Protein AF-A0A060CI71-F1 (afdb_monomer_lite)

Structure (mmCIF, N/CA/C/O backbone):
data_AF-A0A060CI71-F1
#
_entry.id   AF-A0A060CI71-F1
#
loop_
_atom_site.group_PDB
_atom_site.id
_atom_site.type_symbol
_atom_site.label_atom_id
_atom_site.label_alt_id
_atom_site.label_comp_id
_atom_site.label_asym_id
_atom_site.label_entity_id
_atom_site.label_seq_id
_atom_site.pdbx_PDB_ins_code
_atom_site.Cartn_x
_atom_site.Cartn_y
_atom_site.Cartn_z
_atom_site.occupancy
_atom_site.B_iso_or_equiv
_atom_site.auth_seq_id
_atom_site.auth_comp_id
_atom_site.auth_asym_id
_atom_site.auth_atom_id
_atom_site.pdbx_PDB_model_num
ATOM 1 N N . MET A 1 1 ? -11.990 -10.736 25.004 1.00 56.16 1 MET A N 1
ATOM 2 C CA . MET A 1 1 ? -12.030 -9.839 26.181 1.00 56.16 1 MET A CA 1
ATOM 3 C C . MET A 1 1 ? -12.205 -8.415 25.674 1.00 56.16 1 MET A C 1
ATOM 5 O O . MET A 1 1 ? -11.449 -8.018 24.801 1.00 56.16 1 MET A O 1
ATOM 9 N N . GLN A 1 2 ? -13.218 -7.682 26.136 1.00 76.19 2 GLN A N 1
ATOM 10 C CA . GLN A 1 2 ? -13.397 -6.254 25.838 1.00 76.19 2 GLN A CA 1
ATOM 11 C C . GLN A 1 2 ? -13.180 -5.469 27.135 1.00 76.19 2 GLN A C 1
ATOM 13 O O . GLN A 1 2 ? -13.642 -5.900 28.186 1.00 76.19 2 GLN A O 1
ATOM 18 N N . LEU A 1 3 ? -12.469 -4.342 27.064 1.00 85.31 3 LEU A N 1
ATOM 19 C CA . LEU A 1 3 ? -12.029 -3.574 28.240 1.00 85.31 3 LEU A CA 1
ATOM 20 C C . LEU A 1 3 ? -13.119 -2.666 28.851 1.00 85.31 3 LEU A C 1
ATOM 22 O O . LEU A 1 3 ? -12.827 -1.924 29.775 1.00 85.31 3 LEU A O 1
ATOM 26 N N . GLY A 1 4 ? -14.355 -2.674 28.336 1.00 88.31 4 GLY A N 1
ATOM 27 C CA . GLY A 1 4 ? -15.438 -1.792 28.812 1.00 88.31 4 GLY A CA 1
ATOM 28 C C . GLY A 1 4 ? -15.362 -0.331 28.330 1.00 88.31 4 GLY A C 1
ATOM 29 O O . GLY A 1 4 ? -16.269 0.453 28.584 1.00 88.31 4 GLY A O 1
ATOM 30 N N . GLU A 1 5 ? -14.335 0.034 27.561 1.00 91.81 5 GLU A N 1
ATOM 31 C CA . GLU A 1 5 ? -14.046 1.404 27.100 1.00 91.81 5 GLU A CA 1
ATOM 32 C C . GLU A 1 5 ? -14.779 1.783 25.793 1.00 91.81 5 GLU A C 1
ATOM 34 O O . GLU A 1 5 ? -14.165 2.158 24.787 1.00 91.81 5 GLU A O 1
ATOM 39 N N . ALA A 1 6 ? -16.111 1.671 25.770 1.00 91.56 6 ALA A N 1
ATOM 40 C CA . ALA A 1 6 ? -16.907 1.856 24.547 1.00 91.56 6 ALA A CA 1
ATOM 41 C C . ALA A 1 6 ? -16.730 3.246 23.898 1.00 91.56 6 ALA A C 1
ATOM 43 O O . ALA A 1 6 ? -16.655 3.349 22.669 1.00 91.56 6 ALA A O 1
ATOM 44 N N . GLY A 1 7 ? -16.608 4.302 24.712 1.00 93.94 7 GLY A N 1
ATOM 45 C CA . GLY A 1 7 ? -16.375 5.670 24.238 1.00 93.94 7 GLY A CA 1
ATOM 46 C C . GLY A 1 7 ? -15.041 5.820 23.503 1.00 93.94 7 GLY A C 1
ATOM 47 O O . GLY A 1 7 ? -15.008 6.330 22.385 1.00 93.94 7 GLY A O 1
ATOM 48 N N . ARG A 1 8 ? -13.945 5.294 24.070 1.00 95.12 8 ARG A N 1
ATOM 49 C CA . ARG A 1 8 ? -12.620 5.326 23.423 1.00 95.12 8 ARG A CA 1
ATOM 50 C C . ARG A 1 8 ? -12.584 4.476 22.160 1.00 95.12 8 ARG A C 1
ATOM 52 O O . ARG A 1 8 ? -12.042 4.909 21.148 1.00 95.12 8 ARG A O 1
ATOM 59 N N . ALA A 1 9 ? -13.213 3.302 22.199 1.00 95.31 9 ALA A N 1
ATOM 60 C CA . ALA A 1 9 ? -13.304 2.426 21.039 1.00 95.31 9 ALA A CA 1
ATOM 61 C C . ALA A 1 9 ? -14.030 3.104 19.864 1.00 95.31 9 ALA A C 1
ATOM 63 O O . ALA A 1 9 ? -13.641 2.918 18.713 1.00 95.31 9 ALA A O 1
ATOM 64 N N . ARG A 1 10 ? -15.067 3.908 20.144 1.00 95.81 10 ARG A N 1
ATOM 65 C CA . ARG A 1 10 ? -15.747 4.717 19.126 1.00 95.81 10 ARG A CA 1
ATOM 66 C C . ARG A 1 10 ? -14.816 5.774 18.533 1.00 95.81 10 ARG A C 1
ATOM 68 O O . ARG A 1 10 ? -14.687 5.812 17.316 1.00 95.81 10 ARG A O 1
ATOM 75 N N . VAL A 1 11 ? -14.136 6.555 19.374 1.00 97.06 11 VAL A N 1
ATOM 76 C CA . VAL A 1 11 ? -13.192 7.594 18.922 1.00 97.06 11 VAL A CA 1
ATOM 77 C C . VAL A 1 11 ? -12.103 7.002 18.025 1.00 97.06 11 VAL A C 1
ATOM 79 O O . VAL A 1 11 ? -11.820 7.543 16.961 1.00 97.06 11 VAL A O 1
ATOM 82 N N . TRP A 1 12 ? -11.506 5.874 18.413 1.00 97.12 12 TRP A N 1
ATOM 83 C CA . TRP A 1 12 ? -10.469 5.231 17.604 1.00 97.12 12 TRP A CA 1
ATOM 84 C C . TRP A 1 12 ? -10.988 4.704 16.272 1.00 97.12 12 TRP A C 1
ATOM 86 O O . TRP A 1 12 ? -10.299 4.864 15.271 1.00 97.12 12 TRP A O 1
ATOM 96 N N . ARG A 1 13 ? -12.196 4.126 16.237 1.00 96.50 13 ARG A N 1
ATOM 97 C CA . ARG A 1 13 ? -12.813 3.710 14.971 1.00 96.50 13 ARG A CA 1
ATOM 98 C C . ARG A 1 13 ? -13.057 4.896 14.051 1.00 96.50 13 ARG A C 1
ATOM 100 O O . ARG A 1 13 ? -12.637 4.848 12.908 1.00 96.50 13 ARG A O 1
ATOM 107 N N . GLU A 1 14 ? -13.669 5.967 14.551 1.00 98.12 14 GLU A N 1
ATOM 108 C CA . GLU A 1 14 ? -13.948 7.162 13.743 1.00 98.12 14 GLU A CA 1
ATOM 109 C C . GLU A 1 14 ? -12.659 7.748 13.139 1.00 98.12 14 GLU A C 1
ATOM 111 O O . GLU A 1 14 ? -12.623 8.065 11.953 1.00 98.12 14 GLU A O 1
ATOM 116 N N . ARG A 1 15 ? -11.568 7.806 13.916 1.00 98.25 15 ARG A N 1
ATOM 117 C CA . ARG A 1 15 ? -10.261 8.259 13.411 1.00 98.25 15 ARG A CA 1
ATOM 118 C C . ARG A 1 15 ? -9.613 7.284 12.435 1.00 98.25 15 ARG A C 1
ATOM 120 O O . ARG A 1 15 ? -9.003 7.725 11.467 1.00 98.25 15 ARG A O 1
ATOM 127 N N . ALA A 1 16 ? -9.730 5.980 12.673 1.00 97.94 16 ALA A N 1
ATOM 128 C CA . ALA A 1 16 ? -9.209 4.971 11.759 1.00 97.94 16 ALA A CA 1
ATOM 129 C C . ALA A 1 16 ? -9.916 5.032 10.397 1.00 97.94 16 ALA A C 1
ATOM 131 O O . ALA A 1 16 ? -9.239 4.975 9.377 1.00 97.94 16 ALA A O 1
ATOM 132 N N . GLU A 1 17 ? -11.239 5.221 10.372 1.00 98.31 17 GLU A N 1
ATOM 133 C CA . GLU A 1 17 ? -11.998 5.394 9.126 1.00 98.31 17 GLU A CA 1
ATOM 134 C C . GLU A 1 17 ? -11.600 6.679 8.385 1.00 98.31 17 GLU A C 1
ATOM 136 O O . GLU A 1 17 ? -11.417 6.653 7.169 1.00 98.31 17 GLU A O 1
ATOM 141 N N . GLU A 1 18 ? -11.388 7.787 9.104 1.00 98.44 18 GLU A N 1
ATOM 142 C CA . GLU A 1 18 ? -10.898 9.045 8.521 1.00 98.44 18 GLU A CA 1
ATOM 143 C C . GLU A 1 18 ? -9.519 8.862 7.864 1.00 98.44 18 GLU A C 1
ATOM 145 O O . GLU A 1 18 ? -9.319 9.226 6.704 1.00 98.44 18 GLU A O 1
ATOM 150 N N . ILE A 1 19 ? -8.574 8.243 8.577 1.00 98.19 19 ILE A N 1
ATOM 151 C CA . ILE A 1 19 ? -7.227 7.956 8.064 1.00 98.19 19 ILE A CA 1
ATOM 152 C C . ILE A 1 19 ? -7.295 6.985 6.881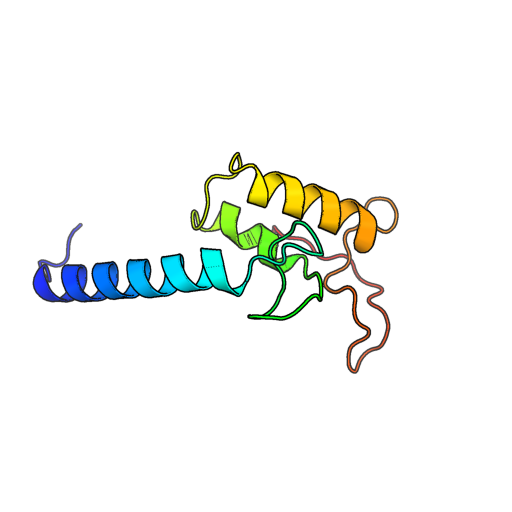 1.00 98.19 19 ILE A C 1
ATOM 154 O O . ILE A 1 19 ? -6.632 7.205 5.867 1.00 98.19 19 ILE A O 1
ATOM 158 N N . LYS A 1 20 ? -8.120 5.936 6.976 1.00 98.06 20 LYS A N 1
ATOM 159 C CA . LYS A 1 20 ? -8.299 4.940 5.917 1.00 98.06 20 LYS A CA 1
ATOM 160 C C . LYS A 1 20 ? -8.821 5.577 4.635 1.00 98.06 20 LYS A C 1
ATOM 162 O O . LYS A 1 20 ? -8.254 5.340 3.571 1.00 98.06 20 LYS A O 1
ATOM 167 N N . ALA A 1 21 ? -9.859 6.407 4.733 1.00 98.38 21 ALA A N 1
ATOM 168 C CA . ALA A 1 21 ? -10.431 7.109 3.589 1.00 98.38 21 ALA A CA 1
ATOM 169 C C . ALA A 1 21 ? -9.399 8.019 2.908 1.00 98.38 21 ALA A C 1
ATOM 171 O O . ALA A 1 21 ? -9.301 8.031 1.679 1.00 98.38 21 ALA A O 1
ATOM 172 N N . ARG A 1 22 ? -8.589 8.727 3.704 1.00 98.25 22 ARG A N 1
ATOM 173 C CA . ARG A 1 22 ? -7.515 9.580 3.188 1.00 98.25 22 ARG A CA 1
ATOM 174 C C . ARG A 1 22 ? -6.429 8.784 2.482 1.00 98.25 22 ARG A C 1
ATOM 176 O O . ARG A 1 22 ? -6.132 9.093 1.339 1.00 98.25 22 ARG A O 1
ATOM 183 N N . ILE A 1 23 ? -5.899 7.724 3.091 1.00 98.12 23 ILE A N 1
ATOM 184 C CA . ILE A 1 23 ? -4.877 6.871 2.458 1.00 98.12 23 ILE A CA 1
ATOM 185 C C . ILE A 1 23 ? -5.401 6.270 1.148 1.00 98.12 23 ILE A C 1
ATOM 187 O O . ILE A 1 23 ? -4.724 6.352 0.129 1.00 98.12 23 ILE A O 1
ATOM 191 N N . LEU A 1 24 ? -6.623 5.721 1.139 1.00 97.88 24 LEU A N 1
ATOM 192 C CA . LEU A 1 24 ? -7.213 5.115 -0.063 1.00 97.88 24 LEU A CA 1
ATOM 193 C C . LEU A 1 24 ? -7.423 6.103 -1.219 1.00 97.88 24 LEU A C 1
ATOM 195 O O . LEU A 1 24 ? -7.601 5.660 -2.353 1.00 97.88 24 LEU A O 1
ATOM 199 N N . THR A 1 25 ? -7.435 7.404 -0.926 1.00 97.56 25 THR A N 1
ATOM 200 C CA . THR A 1 25 ? -7.642 8.473 -1.907 1.00 97.56 25 THR A CA 1
ATOM 201 C C . THR A 1 25 ? -6.319 9.129 -2.297 1.00 97.56 25 THR A C 1
ATOM 203 O O . THR A 1 25 ? -6.000 9.223 -3.473 1.00 97.56 25 THR A O 1
ATOM 206 N N . GLU A 1 26 ? -5.540 9.580 -1.315 1.00 98.12 26 GLU A N 1
ATOM 207 C CA . GLU A 1 26 ? -4.357 10.422 -1.513 1.00 98.12 26 GLU A CA 1
ATOM 208 C C . GLU A 1 26 ? -3.093 9.614 -1.851 1.00 98.12 26 GLU A C 1
ATOM 210 O O . GLU A 1 26 ? -2.177 10.162 -2.465 1.00 98.12 26 GLU A O 1
ATOM 215 N N . ALA A 1 27 ? -3.027 8.331 -1.471 1.00 97.75 27 ALA A N 1
ATOM 216 C CA . ALA A 1 27 ? -1.914 7.443 -1.826 1.00 97.75 27 ALA A CA 1
ATOM 217 C C . ALA A 1 27 ? -2.142 6.689 -3.144 1.00 97.75 27 ALA A C 1
ATOM 219 O O . ALA A 1 27 ? -1.245 5.987 -3.603 1.00 97.75 27 ALA A O 1
ATOM 220 N N . TRP A 1 28 ? -3.332 6.781 -3.746 1.00 98.06 28 TRP A N 1
ATOM 221 C CA . TRP A 1 28 ? -3.590 6.194 -5.058 1.00 98.06 28 TRP A CA 1
ATOM 222 C C . TRP A 1 28 ? -3.050 7.113 -6.155 1.00 98.06 28 TRP A C 1
ATOM 224 O O . TRP A 1 28 ? -3.477 8.259 -6.288 1.00 98.06 28 TRP A O 1
ATOM 234 N N . SER A 1 29 ? -2.128 6.602 -6.968 1.00 98.06 29 SER A N 1
ATOM 235 C CA . SER A 1 29 ? -1.604 7.318 -8.127 1.00 98.06 29 SER A CA 1
ATOM 236 C C . SER A 1 29 ? -2.265 6.803 -9.400 1.00 98.06 29 SER A C 1
ATOM 238 O O . SER A 1 29 ? -1.909 5.737 -9.901 1.00 98.06 29 SER A O 1
ATOM 240 N N . GLU A 1 30 ? -3.185 7.583 -9.975 1.00 97.00 30 GLU A N 1
ATOM 241 C CA . GLU A 1 30 ? -3.835 7.253 -11.258 1.00 97.00 30 GLU A CA 1
ATOM 242 C C . GLU A 1 30 ? -2.819 7.061 -12.392 1.00 97.00 30 GLU A C 1
ATOM 244 O O . GLU A 1 30 ? -2.982 6.209 -13.262 1.00 97.00 30 GLU A O 1
ATOM 249 N N . LYS A 1 31 ? -1.724 7.829 -12.366 1.00 96.88 31 LYS A N 1
ATOM 250 C CA . LYS A 1 31 ? -0.656 7.747 -13.367 1.00 96.88 31 LYS A CA 1
ATOM 251 C C . LYS A 1 31 ? 0.080 6.411 -13.315 1.00 96.88 31 LYS A C 1
ATOM 253 O O . LYS A 1 31 ? 0.476 5.888 -14.354 1.00 96.88 31 LYS A O 1
ATOM 258 N N . ARG A 1 32 ? 0.303 5.884 -12.110 1.00 96.69 32 ARG A N 1
ATOM 259 C CA . ARG A 1 32 ? 0.963 4.587 -11.912 1.00 96.69 32 ARG A CA 1
ATOM 260 C C . ARG A 1 32 ? -0.037 3.436 -11.983 1.00 96.69 32 ARG A C 1
ATOM 262 O O . ARG A 1 32 ? 0.356 2.328 -12.325 1.00 96.69 32 ARG A O 1
ATOM 269 N N . GLY A 1 33 ? -1.311 3.690 -11.684 1.00 97.69 33 GLY A N 1
ATOM 270 C CA . GLY A 1 33 ? -2.303 2.645 -11.447 1.00 97.69 33 GLY A CA 1
ATOM 271 C C . GLY A 1 33 ? -1.951 1.810 -10.214 1.00 97.69 33 GLY A C 1
ATOM 272 O O . GLY A 1 33 ? -2.105 0.591 -10.244 1.00 97.69 33 GLY A O 1
ATOM 273 N N . ALA A 1 34 ? -1.412 2.452 -9.171 1.00 98.25 34 ALA A N 1
ATOM 274 C CA . ALA A 1 34 ? -0.911 1.797 -7.965 1.00 98.25 34 ALA A CA 1
ATOM 275 C C . ALA A 1 34 ? -1.017 2.702 -6.728 1.00 98.25 34 ALA A C 1
ATOM 277 O O . ALA A 1 34 ? -1.003 3.932 -6.839 1.00 98.25 34 ALA A O 1
ATOM 278 N N . PHE A 1 35 ? -1.061 2.088 -5.545 1.00 98.38 35 PHE A N 1
ATOM 279 C CA . PHE A 1 35 ? -0.751 2.777 -4.296 1.00 98.38 35 PHE A CA 1
ATOM 280 C C . PHE A 1 35 ? 0.762 3.032 -4.202 1.00 98.38 35 PHE A C 1
ATOM 282 O O . PHE A 1 35 ? 1.563 2.140 -4.483 1.00 98.38 35 PHE A O 1
ATOM 289 N N . VAL A 1 36 ? 1.142 4.252 -3.826 1.00 97.19 36 VAL A N 1
ATOM 290 C CA . VAL A 1 36 ? 2.534 4.737 -3.777 1.00 97.19 36 V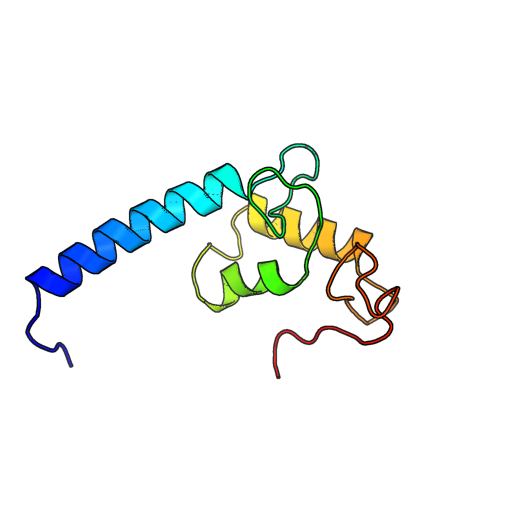AL A CA 1
ATOM 291 C C . VAL A 1 36 ? 2.974 5.049 -2.343 1.00 97.19 36 VAL A C 1
ATOM 293 O O . VAL A 1 36 ? 2.149 5.103 -1.432 1.00 97.19 36 VAL A O 1
ATOM 296 N N . GLU A 1 37 ? 4.276 5.264 -2.133 1.00 94.81 37 GLU A N 1
ATOM 297 C CA . GLU A 1 37 ? 4.868 5.419 -0.790 1.00 94.81 37 GLU A CA 1
ATOM 298 C C . GLU A 1 37 ? 4.356 6.641 -0.000 1.00 94.81 37 GLU A C 1
ATOM 300 O O . GLU A 1 37 ? 4.434 6.676 1.228 1.00 94.81 37 GLU A O 1
ATOM 305 N N . SER A 1 38 ? 3.866 7.672 -0.697 1.00 95.06 38 SER A N 1
ATOM 306 C CA . SER A 1 38 ? 3.512 8.967 -0.113 1.00 95.06 38 SER A CA 1
ATOM 307 C C . SER A 1 38 ? 2.324 9.619 -0.817 1.00 95.06 38 SER A C 1
ATOM 309 O O . SER A 1 38 ? 2.026 9.352 -1.982 1.00 95.06 38 SER A O 1
ATOM 311 N N . PHE A 1 39 ? 1.625 10.502 -0.100 1.00 97.31 39 PHE A N 1
ATOM 312 C CA . PHE A 1 39 ? 0.467 11.212 -0.643 1.00 97.31 39 PHE A CA 1
ATOM 313 C C . PHE A 1 39 ? 0.868 12.173 -1.758 1.00 97.31 39 PHE A C 1
ATOM 315 O O . PHE A 1 39 ? 1.787 12.975 -1.597 1.00 97.31 39 PHE A O 1
ATOM 322 N N . GLY A 1 40 ? 0.155 12.095 -2.884 1.00 93.69 40 GLY A N 1
ATOM 323 C CA . GLY A 1 40 ? 0.459 12.886 -4.079 1.00 93.69 40 GLY A CA 1
ATOM 324 C C . GLY A 1 40 ? 1.796 12.540 -4.750 1.00 93.69 40 GLY A C 1
ATOM 325 O O . GLY A 1 40 ? 2.200 13.248 -5.671 1.00 93.69 40 GLY A O 1
ATOM 326 N N . GLY A 1 41 ? 2.482 11.487 -4.295 1.00 93.19 41 GLY A N 1
ATOM 327 C CA . GLY A 1 41 ? 3.726 11.001 -4.879 1.00 93.19 41 GLY A CA 1
ATOM 328 C C . GLY A 1 41 ? 3.511 10.072 -6.076 1.00 93.19 41 GLY A C 1
ATOM 329 O O . GLY A 1 41 ? 2.390 9.802 -6.513 1.00 93.19 41 GLY A O 1
ATOM 330 N N . GLU A 1 42 ? 4.618 9.552 -6.605 1.00 94.50 42 GLU A N 1
ATOM 331 C CA . GLU A 1 42 ? 4.613 8.577 -7.709 1.00 94.50 42 GLU A CA 1
ATOM 332 C C . GLU A 1 42 ? 5.585 7.398 -7.500 1.00 94.50 42 GLU A C 1
ATOM 334 O O . GLU A 1 42 ? 5.564 6.442 -8.282 1.00 94.50 42 GLU A O 1
ATOM 339 N N . THR A 1 43 ? 6.418 7.454 -6.455 1.00 94.81 43 THR A N 1
ATOM 340 C CA . THR A 1 43 ? 7.427 6.435 -6.144 1.00 94.81 43 THR A CA 1
ATOM 341 C C . THR A 1 43 ? 6.773 5.146 -5.660 1.00 94.81 43 THR A C 1
ATOM 343 O O . THR A 1 43 ? 5.914 5.156 -4.772 1.00 94.81 43 THR A O 1
ATOM 346 N N . LEU A 1 44 ? 7.209 4.022 -6.225 1.00 95.88 44 LEU A N 1
ATOM 347 C CA . LEU A 1 44 ? 6.781 2.697 -5.793 1.00 95.88 44 LEU A CA 1
ATOM 348 C C . LEU A 1 44 ? 7.657 2.173 -4.648 1.00 95.88 44 LEU A C 1
ATOM 350 O O . LEU A 1 44 ? 8.886 2.238 -4.724 1.00 95.88 44 LEU A O 1
ATOM 354 N N . ASP A 1 45 ? 7.005 1.604 -3.631 1.00 94.81 45 ASP A N 1
ATOM 355 C CA . ASP A 1 45 ? 7.636 0.949 -2.482 1.00 94.81 45 ASP A CA 1
ATOM 356 C C . ASP A 1 45 ? 6.901 -0.367 -2.159 1.00 94.81 45 ASP A C 1
ATOM 358 O O . ASP A 1 45 ? 5.672 -0.411 -2.057 1.00 94.81 45 ASP A O 1
ATOM 362 N N . ALA A 1 46 ? 7.653 -1.456 -1.995 1.00 94.94 46 ALA A N 1
ATOM 363 C CA . ALA A 1 46 ? 7.126 -2.791 -1.723 1.00 94.94 46 ALA A CA 1
ATOM 364 C C . ALA A 1 46 ? 6.433 -2.926 -0.350 1.00 94.94 46 ALA A C 1
ATOM 366 O O . ALA A 1 46 ? 5.635 -3.841 -0.151 1.00 94.94 46 ALA A O 1
ATOM 367 N N . SER A 1 47 ? 6.672 -2.015 0.596 1.00 93.81 47 SER A N 1
ATOM 368 C CA . SER A 1 47 ? 5.990 -1.964 1.898 1.00 93.81 47 SER A CA 1
ATOM 369 C C . SER A 1 47 ? 4.485 -1.717 1.784 1.00 93.81 47 SER A C 1
ATOM 371 O O . SER A 1 47 ? 3.736 -2.105 2.678 1.00 93.81 47 SER A O 1
ATOM 373 N N . VAL A 1 48 ? 4.011 -1.171 0.660 1.00 95.94 48 VAL A N 1
ATOM 374 C CA . VAL A 1 48 ? 2.579 -1.035 0.350 1.00 95.94 48 VAL A CA 1
ATOM 375 C C . VAL A 1 48 ? 1.866 -2.397 0.340 1.00 95.94 48 VAL A C 1
ATOM 377 O O . VAL A 1 48 ? 0.673 -2.479 0.636 1.00 95.94 48 VAL A O 1
ATOM 380 N N . LEU A 1 49 ? 2.589 -3.497 0.107 1.00 95.62 49 LEU A N 1
ATOM 381 C CA . LEU A 1 49 ? 2.038 -4.855 0.184 1.00 95.62 49 LEU A CA 1
ATOM 382 C C . LEU A 1 49 ? 1.520 -5.213 1.590 1.00 95.62 49 LEU A C 1
ATOM 384 O O . LEU A 1 49 ? 0.600 -6.025 1.713 1.00 95.62 49 LEU A O 1
ATOM 388 N N . LEU A 1 50 ? 2.008 -4.539 2.640 1.00 95.62 50 LEU A N 1
ATOM 389 C CA . LEU A 1 50 ? 1.521 -4.703 4.014 1.00 95.62 50 LEU A CA 1
ATOM 390 C C . LEU A 1 50 ? 0.061 -4.258 4.188 1.00 95.62 50 LEU A C 1
ATOM 392 O O . LEU A 1 50 ? -0.583 -4.668 5.153 1.00 95.62 50 LEU A O 1
ATOM 396 N N . MET A 1 51 ? -0.501 -3.464 3.263 1.00 96.81 51 MET A N 1
ATOM 397 C CA . MET A 1 51 ? -1.919 -3.085 3.301 1.00 96.81 51 MET A CA 1
ATOM 398 C C . MET A 1 51 ? -2.837 -4.317 3.316 1.00 96.81 51 MET A C 1
ATOM 400 O O . MET A 1 51 ? -3.843 -4.324 4.025 1.00 96.81 51 MET A O 1
ATOM 404 N N . ALA A 1 52 ? -2.505 -5.367 2.565 1.00 96.25 52 ALA A N 1
ATOM 405 C CA . ALA A 1 52 ? -3.268 -6.612 2.599 1.00 96.25 52 ALA A CA 1
ATOM 406 C C . ALA A 1 52 ? -3.011 -7.401 3.890 1.00 96.25 52 ALA A C 1
ATOM 408 O O . ALA A 1 52 ? -3.953 -7.910 4.496 1.00 96.25 52 ALA A O 1
ATOM 409 N N . GLU A 1 53 ? -1.754 -7.470 4.334 1.00 93.69 53 GLU A N 1
ATOM 410 C CA . GLU A 1 53 ? -1.348 -8.250 5.509 1.00 93.69 53 GLU A CA 1
ATOM 411 C C . GLU A 1 53 ? -2.026 -7.768 6.798 1.00 93.69 53 GLU A C 1
ATOM 413 O O . GLU A 1 53 ? -2.552 -8.569 7.570 1.00 93.69 53 GLU A O 1
ATOM 418 N N . VAL A 1 54 ? -2.090 -6.451 7.003 1.00 95.12 54 VAL A N 1
ATOM 419 C CA . VAL A 1 54 ? -2.723 -5.846 8.188 1.00 95.12 54 VAL A CA 1
ATOM 420 C C . VAL A 1 54 ? -4.242 -5.682 8.048 1.00 95.12 54 VAL A C 1
ATOM 422 O O . VAL A 1 54 ? -4.882 -5.075 8.907 1.00 95.12 54 VAL A O 1
ATOM 425 N N . GLY A 1 55 ? -4.839 -6.195 6.964 1.00 95.88 55 GLY A N 1
ATOM 426 C CA . GLY A 1 55 ? -6.276 -6.097 6.695 1.00 95.88 55 GLY A CA 1
ATOM 427 C C . GLY A 1 55 ? -6.760 -4.679 6.370 1.00 95.88 55 GLY A C 1
ATOM 428 O O . GLY A 1 55 ? -7.934 -4.358 6.569 1.00 95.88 55 GLY A O 1
ATOM 429 N N . PHE A 1 56 ? -5.869 -3.808 5.890 1.00 97.69 56 PHE A N 1
ATOM 430 C CA . PHE A 1 56 ? -6.208 -2.436 5.519 1.00 97.69 56 PHE A CA 1
ATOM 431 C C . PHE A 1 56 ? -7.096 -2.389 4.264 1.00 97.69 56 PHE A C 1
ATOM 433 O O . PHE A 1 56 ? -8.064 -1.622 4.218 1.00 97.69 56 PHE A O 1
ATOM 440 N N . ILE A 1 57 ? -6.810 -3.239 3.275 1.00 97.88 57 ILE A N 1
ATOM 441 C CA . ILE A 1 57 ? -7.557 -3.368 2.016 1.00 97.88 57 ILE A CA 1
ATOM 442 C C . ILE A 1 57 ? -7.869 -4.840 1.722 1.00 97.88 57 ILE A C 1
ATOM 444 O O . ILE A 1 57 ? -7.141 -5.726 2.165 1.00 97.88 57 ILE A O 1
ATOM 448 N N . ASP A 1 58 ? -8.956 -5.108 0.990 1.00 97.75 58 ASP A N 1
ATOM 449 C CA . ASP A 1 58 ? -9.214 -6.458 0.479 1.00 97.75 58 ASP A CA 1
ATOM 450 C C . ASP A 1 58 ? -8.078 -6.839 -0.490 1.00 97.75 58 ASP A C 1
ATOM 452 O O . ASP A 1 58 ? -7.831 -6.089 -1.439 1.00 97.75 58 ASP A O 1
ATOM 456 N N . PRO A 1 59 ? -7.395 -7.985 -0.307 1.00 96.94 59 PRO A N 1
ATOM 457 C CA . PRO A 1 59 ? -6.354 -8.441 -1.230 1.00 96.94 59 PRO A CA 1
ATOM 458 C C . PRO A 1 59 ? -6.834 -8.621 -2.681 1.00 96.94 59 PRO A C 1
ATOM 460 O O . PRO A 1 59 ? -6.016 -8.734 -3.588 1.00 96.94 59 PRO A O 1
ATOM 463 N N . ARG A 1 60 ? -8.153 -8.679 -2.910 1.00 98.00 60 ARG A N 1
ATOM 464 C CA . ARG A 1 60 ? -8.787 -8.755 -4.233 1.00 98.00 60 ARG A CA 1
ATOM 465 C C . ARG A 1 60 ? -9.302 -7.409 -4.749 1.00 98.00 60 ARG A C 1
ATOM 467 O O . ARG A 1 60 ? -9.904 -7.388 -5.821 1.00 98.00 60 ARG A O 1
ATOM 474 N N . ASP A 1 61 ? -9.109 -6.302 -4.024 1.00 98.44 61 ASP A N 1
ATOM 475 C CA . ASP A 1 61 ? -9.427 -4.968 -4.547 1.00 98.44 61 ASP A CA 1
ATOM 476 C C . ASP A 1 61 ? -8.626 -4.756 -5.847 1.00 98.44 61 ASP A C 1
ATOM 478 O O . ASP A 1 61 ? -7.400 -4.911 -5.832 1.00 98.44 61 ASP A O 1
ATOM 482 N N . PRO A 1 62 ? -9.273 -4.406 -6.976 1.00 98.31 62 PRO A N 1
ATOM 483 C CA . PRO A 1 62 ? -8.583 -4.222 -8.250 1.00 98.31 62 PRO A CA 1
ATOM 484 C C . PRO A 1 62 ? -7.418 -3.228 -8.184 1.00 98.31 62 PRO A C 1
ATOM 486 O O . PRO A 1 62 ? -6.427 -3.402 -8.890 1.00 98.31 62 PRO A O 1
ATOM 489 N N . ARG A 1 63 ? -7.497 -2.214 -7.312 1.00 98.25 63 ARG A N 1
ATOM 490 C CA . ARG A 1 63 ? -6.407 -1.254 -7.086 1.00 98.25 63 ARG A CA 1
ATOM 491 C C . ARG A 1 63 ? -5.214 -1.909 -6.401 1.00 98.25 63 ARG A C 1
ATOM 493 O O . ARG A 1 63 ? -4.074 -1.618 -6.753 1.00 98.25 63 ARG A O 1
ATOM 500 N N . PHE A 1 64 ? -5.457 -2.804 -5.444 1.00 98.38 64 PHE A N 1
ATOM 501 C CA . PHE A 1 64 ? -4.384 -3.539 -4.777 1.00 98.38 64 PHE A CA 1
ATOM 502 C C . PHE A 1 64 ? -3.729 -4.546 -5.725 1.00 98.38 64 PHE A C 1
ATOM 504 O O . PHE A 1 64 ? -2.509 -4.569 -5.826 1.00 98.38 64 PHE A O 1
ATOM 511 N N . VAL A 1 65 ? -4.523 -5.302 -6.488 1.00 98.31 65 VAL A N 1
ATOM 512 C CA . VAL A 1 65 ? -3.998 -6.220 -7.515 1.00 98.31 65 VAL A CA 1
ATOM 513 C C . VAL A 1 65 ? -3.156 -5.457 -8.542 1.00 98.31 65 VAL A C 1
ATOM 515 O O . VAL A 1 65 ? -2.016 -5.832 -8.796 1.00 98.31 65 VAL A O 1
ATOM 518 N N . GLY A 1 66 ? -3.658 -4.325 -9.048 1.00 98.19 66 GLY A N 1
ATOM 519 C CA . GLY A 1 66 ? -2.890 -3.462 -9.947 1.00 98.19 66 GLY A CA 1
ATOM 520 C C . GLY A 1 66 ? -1.599 -2.939 -9.311 1.00 98.19 66 GLY A C 1
ATOM 521 O O . GLY A 1 66 ? -0.569 -2.880 -9.974 1.00 98.19 66 GLY A O 1
ATOM 522 N N . THR A 1 67 ? -1.615 -2.639 -8.011 1.00 98.12 67 THR A N 1
ATOM 523 C CA . THR A 1 67 ? -0.408 -2.248 -7.268 1.00 98.12 67 THR A CA 1
ATOM 524 C C . THR A 1 67 ? 0.632 -3.367 -7.258 1.00 98.12 67 THR A C 1
ATOM 526 O O . THR A 1 67 ? 1.796 -3.102 -7.546 1.00 98.12 67 THR A O 1
ATOM 529 N N . VAL A 1 68 ? 0.229 -4.614 -6.990 1.00 97.00 68 VAL A N 1
ATOM 530 C CA . VAL A 1 68 ? 1.125 -5.784 -7.041 1.00 97.00 68 VAL A CA 1
ATOM 531 C C . VAL A 1 68 ? 1.756 -5.919 -8.430 1.00 97.00 68 VAL A C 1
ATOM 533 O O . VAL A 1 68 ? 2.976 -6.039 -8.529 1.00 97.00 68 VAL A O 1
ATOM 536 N N . ASP A 1 69 ? 0.955 -5.803 -9.493 1.00 97.50 69 ASP A N 1
ATOM 537 C CA . ASP A 1 69 ? 1.438 -5.897 -10.876 1.00 97.50 69 ASP A CA 1
ATOM 538 C C . ASP A 1 69 ? 2.453 -4.792 -11.222 1.00 97.50 69 ASP A C 1
ATOM 540 O O . ASP A 1 69 ? 3.399 -5.017 -11.981 1.00 97.50 69 ASP A O 1
ATOM 544 N N . GLN A 1 70 ? 2.258 -3.571 -10.710 1.00 97.50 70 GLN A N 1
ATOM 545 C CA . GLN A 1 70 ? 3.198 -2.465 -10.929 1.00 97.50 70 GLN A CA 1
ATOM 546 C C . GLN A 1 70 ? 4.490 -2.649 -10.136 1.00 97.50 70 GLN A C 1
ATOM 548 O O . GLN A 1 70 ? 5.571 -2.405 -10.672 1.00 97.50 70 GLN A O 1
ATOM 553 N N . LEU A 1 71 ? 4.393 -3.112 -8.887 1.00 95.69 71 LEU A N 1
ATOM 554 C CA . LEU A 1 71 ? 5.556 -3.421 -8.060 1.00 95.69 71 LEU A CA 1
ATOM 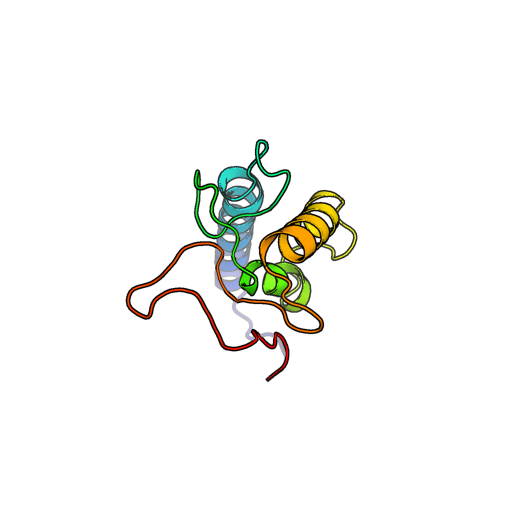555 C C . LEU A 1 71 ? 6.396 -4.534 -8.690 1.00 95.69 71 LEU A C 1
ATOM 557 O O . LEU A 1 71 ? 7.609 -4.385 -8.783 1.00 95.69 71 LEU A O 1
ATOM 561 N N . GLU A 1 72 ? 5.774 -5.596 -9.205 1.00 94.44 72 GLU A N 1
ATOM 562 C CA . GLU A 1 72 ? 6.488 -6.656 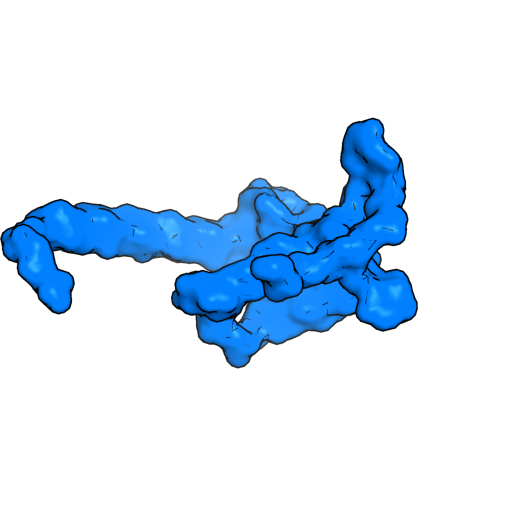-9.922 1.00 94.44 72 GLU A CA 1
ATOM 563 C C . GLU A 1 72 ? 7.248 -6.105 -11.135 1.00 94.44 72 GLU A C 1
ATOM 565 O O . GLU A 1 72 ? 8.437 -6.368 -11.294 1.00 94.44 72 GLU A O 1
ATOM 570 N N . LYS A 1 73 ? 6.611 -5.270 -11.963 1.00 94.75 73 LYS A N 1
ATOM 571 C CA . LYS A 1 73 ? 7.262 -4.695 -13.153 1.00 94.75 73 LYS A CA 1
ATOM 572 C C . LYS A 1 73 ? 8.420 -3.758 -12.820 1.00 94.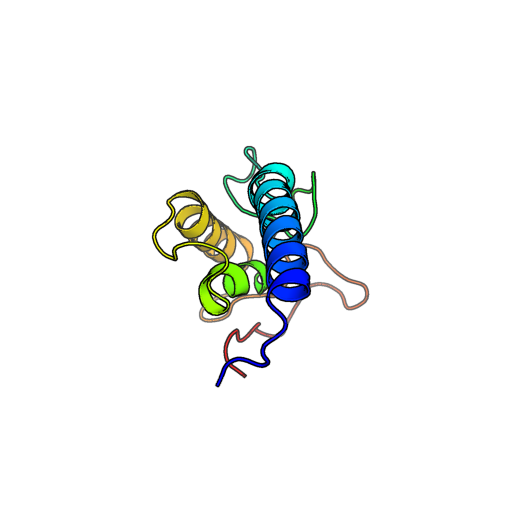75 73 LYS A C 1
ATOM 574 O O . LYS A 1 73 ? 9.393 -3.720 -13.570 1.00 94.75 73 LYS A O 1
ATOM 579 N N . ALA A 1 74 ? 8.288 -2.964 -11.761 1.00 93.25 74 ALA A N 1
ATOM 580 C CA . ALA A 1 74 ? 9.237 -1.901 -11.444 1.00 93.25 74 ALA A CA 1
ATOM 581 C C . ALA A 1 74 ? 10.357 -2.344 -10.493 1.00 93.25 74 ALA A C 1
ATOM 583 O O . ALA A 1 74 ? 11.489 -1.882 -10.623 1.00 93.25 74 ALA A O 1
ATOM 584 N N . LEU A 1 75 ? 10.050 -3.218 -9.533 1.00 92.38 75 LEU A N 1
ATOM 585 C CA . LEU A 1 75 ? 10.940 -3.541 -8.418 1.00 92.38 75 LEU A CA 1
ATOM 586 C C . LEU A 1 75 ? 11.464 -4.980 -8.453 1.00 92.38 75 LEU A C 1
ATOM 588 O O . LEU A 1 75 ? 12.419 -5.278 -7.730 1.00 92.38 75 LEU A O 1
ATOM 592 N N . ALA A 1 76 ? 10.901 -5.878 -9.270 1.00 91.19 76 ALA A N 1
ATOM 593 C CA . ALA A 1 76 ? 11.415 -7.240 -9.353 1.00 91.19 76 ALA A CA 1
ATOM 594 C C . ALA A 1 76 ? 12.760 -7.298 -10.099 1.00 91.19 76 ALA A C 1
ATOM 596 O O . ALA A 1 76 ? 12.926 -6.797 -11.211 1.00 91.19 76 ALA A O 1
ATOM 597 N N . LYS A 1 77 ? 13.729 -7.982 -9.491 1.00 88.06 77 LYS A N 1
ATOM 598 C CA . LYS A 1 77 ? 15.025 -8.348 -10.066 1.00 88.06 77 LYS A CA 1
ATOM 599 C C . LYS A 1 77 ? 15.189 -9.862 -9.953 1.00 88.06 77 LYS A C 1
ATOM 601 O O . LYS A 1 77 ? 15.622 -10.386 -8.925 1.00 88.06 77 LYS A O 1
ATOM 606 N N . GLY A 1 78 ? 14.822 -10.580 -11.014 1.00 86.25 78 GLY A N 1
ATOM 607 C CA . GLY A 1 78 ? 14.774 -12.044 -10.984 1.00 86.25 78 GLY A CA 1
ATOM 608 C C . GLY A 1 78 ? 13.745 -12.535 -9.951 1.00 86.25 78 GLY A C 1
ATOM 609 O O . GLY A 1 78 ? 12.619 -12.048 -9.971 1.00 86.25 78 GLY A O 1
ATOM 610 N N . PRO A 1 79 ? 14.092 -13.464 -9.041 1.00 85.44 79 PRO A N 1
ATOM 611 C CA . PRO A 1 79 ? 13.164 -13.973 -8.026 1.00 85.44 79 PRO A CA 1
ATOM 612 C C . PRO A 1 79 ? 13.003 -13.042 -6.807 1.00 85.44 79 PRO A C 1
ATOM 614 O O . PRO A 1 79 ? 12.403 -13.439 -5.810 1.00 85.44 79 PRO A O 1
ATOM 617 N N . HIS A 1 80 ? 13.579 -11.838 -6.842 1.00 87.94 80 HIS A N 1
ATOM 618 C CA . HIS A 1 80 ? 13.655 -10.931 -5.699 1.00 87.94 80 HIS A CA 1
ATOM 619 C C . HIS A 1 80 ? 12.908 -9.627 -5.964 1.00 87.94 80 HIS A C 1
ATOM 621 O O . HIS A 1 80 ? 12.990 -9.086 -7.060 1.00 87.94 80 HIS A O 1
ATOM 627 N N . MET A 1 81 ? 12.245 -9.087 -4.943 1.00 89.50 81 MET A N 1
ATOM 628 C CA 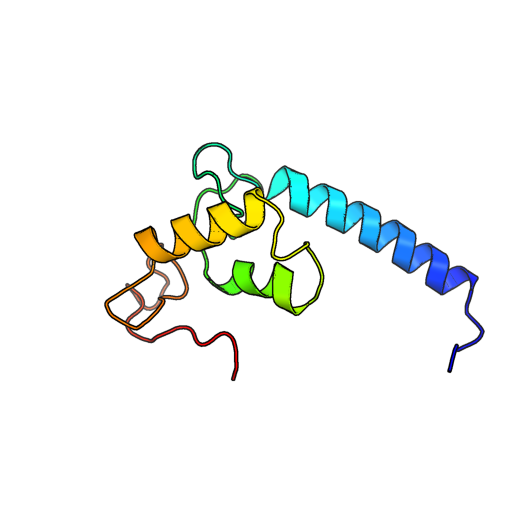. MET A 1 81 ? 11.625 -7.760 -4.978 1.00 89.50 81 MET A CA 1
ATOM 629 C C . MET A 1 81 ? 12.550 -6.748 -4.300 1.00 89.50 81 MET A C 1
ATOM 631 O O . MET A 1 81 ? 13.036 -7.021 -3.207 1.00 89.50 81 MET A O 1
ATOM 635 N N . MET A 1 82 ? 12.817 -5.597 -4.912 1.00 90.88 82 MET A N 1
ATOM 636 C CA . MET A 1 82 ? 13.526 -4.489 -4.258 1.00 90.88 82 MET A CA 1
ATOM 637 C C . MET A 1 82 ? 12.556 -3.638 -3.437 1.00 90.88 82 MET A C 1
ATOM 639 O O . MET A 1 82 ? 11.359 -3.630 -3.710 1.00 90.88 82 MET A O 1
ATOM 643 N N . ARG A 1 83 ? 13.055 -2.917 -2.424 1.00 88.81 83 ARG A N 1
ATOM 644 C CA . ARG A 1 83 ? 12.167 -2.144 -1.547 1.00 88.81 83 ARG A CA 1
ATOM 645 C C . ARG A 1 83 ? 11.597 -0.893 -2.216 1.00 88.81 83 ARG A C 1
ATOM 647 O O . ARG A 1 83 ? 10.389 -0.722 -2.167 1.00 88.81 83 ARG A O 1
ATOM 654 N N . TYR A 1 84 ? 12.427 -0.061 -2.840 1.00 86.38 84 TYR A N 1
ATOM 655 C CA . TYR A 1 84 ? 12.011 1.209 -3.451 1.00 86.38 84 TYR A CA 1
ATOM 656 C C . TYR A 1 84 ? 12.553 1.344 -4.873 1.00 86.38 84 TYR A C 1
ATOM 658 O O . TYR A 1 84 ? 13.601 0.787 -5.205 1.00 86.38 84 TYR A O 1
ATOM 666 N N . GLU A 1 85 ? 11.835 2.104 -5.701 1.00 82.62 85 GLU A N 1
ATOM 667 C CA . GLU A 1 85 ? 12.249 2.448 -7.069 1.00 82.62 85 GLU A CA 1
ATOM 668 C C . GLU A 1 85 ? 13.368 3.498 -7.082 1.00 82.62 85 GLU A C 1
ATOM 670 O O . GLU A 1 85 ? 14.271 3.452 -7.919 1.00 82.62 85 GLU A O 1
ATOM 675 N N . ALA A 1 86 ? 13.306 4.449 -6.150 1.00 76.62 86 ALA A N 1
ATOM 676 C CA . ALA A 1 86 ? 14.289 5.510 -6.027 1.00 76.62 86 ALA A CA 1
ATOM 677 C C . ALA A 1 86 ? 15.584 5.001 -5.382 1.00 76.62 86 ALA A C 1
ATOM 679 O O . ALA A 1 86 ? 15.569 4.161 -4.480 1.00 76.62 86 ALA A O 1
ATOM 680 N N . SER A 1 87 ? 16.710 5.554 -5.828 1.00 73.00 87 SER A N 1
ATOM 681 C CA . SER A 1 87 ? 17.970 5.452 -5.098 1.00 73.00 87 SER A CA 1
ATOM 682 C C . SER A 1 87 ? 17.857 6.216 -3.781 1.00 73.00 87 SER A C 1
ATOM 684 O O . SER A 1 87 ? 17.447 7.379 -3.790 1.00 73.00 87 SER A O 1
ATOM 686 N N . ASP A 1 88 ? 18.232 5.576 -2.680 1.00 68.62 88 ASP A N 1
ATOM 687 C CA . ASP A 1 88 ? 18.308 6.208 -1.365 1.00 68.62 88 ASP A CA 1
ATOM 688 C C . ASP A 1 88 ? 19.747 6.674 -1.070 1.00 68.62 88 ASP A C 1
ATOM 690 O O . ASP A 1 88 ? 20.628 6.627 -1.935 1.00 68.62 88 ASP A O 1
ATOM 694 N N . ASP A 1 89 ? 20.002 7.120 0.163 1.00 73.19 89 ASP A N 1
ATOM 695 C CA . ASP A 1 89 ? 21.341 7.520 0.622 1.00 73.19 89 ASP A CA 1
ATOM 696 C C . ASP A 1 89 ? 22.374 6.370 0.557 1.00 73.19 89 ASP A C 1
ATOM 698 O O . ASP A 1 89 ? 23.578 6.604 0.694 1.00 73.19 89 ASP A O 1
ATOM 702 N N . PHE A 1 90 ? 21.922 5.133 0.327 1.00 65.88 90 PHE A N 1
ATOM 703 C CA . PHE A 1 90 ? 22.727 3.924 0.168 1.00 65.88 90 PHE A CA 1
ATOM 704 C C . PHE A 1 90 ? 22.826 3.450 -1.295 1.00 65.88 90 PHE A C 1
ATOM 706 O O . PHE A 1 90 ? 23.510 2.462 -1.568 1.00 65.88 90 PHE A O 1
ATOM 713 N N . GLY A 1 91 ? 22.218 4.164 -2.248 1.00 73.44 91 GLY A N 1
ATOM 714 C CA . GLY A 1 91 ? 22.274 3.871 -3.680 1.00 73.44 91 GLY A CA 1
ATOM 715 C C . GLY A 1 91 ? 21.073 3.074 -4.192 1.00 73.44 91 GLY A C 1
ATOM 716 O O . GLY A 1 91 ? 19.956 3.190 -3.696 1.00 73.44 91 GLY A O 1
ATOM 717 N N . ILE A 1 92 ? 21.271 2.302 -5.264 1.00 70.00 92 ILE A N 1
ATOM 718 C CA . ILE A 1 92 ? 20.218 1.426 -5.797 1.00 70.00 92 ILE A CA 1
ATOM 719 C C . ILE A 1 92 ? 20.111 0.204 -4.875 1.00 70.00 92 ILE A C 1
ATOM 721 O O . ILE A 1 92 ? 21.138 -0.429 -4.631 1.00 70.00 92 ILE A O 1
ATOM 725 N N . PRO A 1 93 ? 18.908 -0.203 -4.429 1.00 70.38 93 PRO A N 1
ATOM 726 C CA . PRO A 1 93 ? 18.762 -1.390 -3.596 1.00 70.38 93 PRO A CA 1
ATOM 727 C C . PRO A 1 93 ? 19.359 -2.646 -4.253 1.00 70.38 93 PRO A C 1
ATOM 729 O O . PRO A 1 93 ? 19.020 -2.996 -5.393 1.00 70.38 93 PRO A O 1
ATOM 732 N N . GLU A 1 94 ? 20.237 -3.326 -3.512 1.00 72.81 94 GLU A N 1
ATOM 733 C CA . GLU A 1 94 ? 20.866 -4.599 -3.902 1.00 72.81 94 GLU A CA 1
ATOM 734 C C . GLU A 1 94 ? 20.299 -5.804 -3.135 1.00 72.81 94 GLU A C 1
ATOM 736 O O . GLU A 1 94 ? 20.500 -6.950 -3.536 1.00 72.81 94 GLU A O 1
ATOM 741 N N . VAL A 1 95 ? 19.572 -5.559 -2.040 1.00 75.94 95 VAL A N 1
ATOM 742 C CA . VAL A 1 95 ? 19.034 -6.598 -1.153 1.00 75.94 95 VAL A CA 1
ATOM 743 C C . VAL A 1 95 ? 17.526 -6.731 -1.339 1.00 75.94 95 VAL A C 1
ATOM 745 O O . VAL A 1 95 ? 16.804 -5.739 -1.441 1.00 75.94 95 VAL A O 1
ATOM 748 N N . ALA A 1 96 ? 17.055 -7.977 -1.362 1.00 81.00 96 ALA A N 1
ATOM 749 C CA . ALA A 1 96 ? 15.643 -8.299 -1.493 1.00 81.00 96 ALA A CA 1
ATOM 750 C C . ALA A 1 96 ? 14.828 -7.845 -0.271 1.00 81.00 96 ALA A C 1
ATOM 752 O O . ALA A 1 96 ? 15.228 -8.041 0.877 1.00 81.00 96 ALA A O 1
ATOM 753 N N . PHE A 1 97 ? 13.644 -7.303 -0.534 1.00 81.38 97 PHE A N 1
ATOM 754 C CA . PHE A 1 97 ? 12.604 -7.056 0.446 1.00 81.38 97 PHE A CA 1
ATOM 755 C C . PHE A 1 97 ? 11.779 -8.330 0.655 1.00 81.38 97 PHE A C 1
ATOM 757 O O . PHE A 1 97 ? 11.113 -8.810 -0.263 1.00 81.38 97 PHE A O 1
ATOM 764 N N . ASN A 1 98 ? 11.815 -8.862 1.876 1.00 79.25 98 ASN A N 1
ATOM 765 C CA . ASN A 1 98 ? 10.991 -9.992 2.290 1.00 79.25 98 ASN A CA 1
ATOM 766 C C . ASN A 1 98 ? 9.864 -9.467 3.179 1.00 79.25 98 ASN A C 1
ATOM 768 O O . ASN A 1 98 ? 10.127 -8.915 4.243 1.00 79.25 98 ASN A O 1
ATOM 772 N N . ILE A 1 99 ? 8.620 -9.644 2.735 1.00 72.19 99 ILE A N 1
ATOM 773 C CA . ILE A 1 99 ? 7.422 -9.208 3.473 1.00 72.19 99 ILE A CA 1
ATOM 774 C C . ILE A 1 99 ? 7.284 -9.994 4.784 1.00 72.19 99 ILE A C 1
ATOM 776 O O . ILE A 1 99 ? 6.967 -9.423 5.820 1.00 72.19 99 ILE A O 1
ATOM 780 N N . CYS A 1 100 ? 7.582 -11.295 4.751 1.00 58.22 100 CYS A N 1
ATOM 781 C CA . CYS A 1 100 ? 7.582 -12.156 5.927 1.00 58.22 100 CYS A CA 1
ATOM 782 C C . CYS A 1 100 ? 9.019 -12.307 6.442 1.00 58.22 100 CYS A C 1
ATOM 784 O O . CYS A 1 100 ? 9.825 -12.983 5.798 1.00 58.22 100 CYS A O 1
ATOM 786 N N . ALA A 1 101 ? 9.332 -11.683 7.577 1.00 46.03 101 ALA A N 1
ATOM 787 C CA . ALA A 1 101 ? 10.577 -11.889 8.319 1.00 46.03 101 ALA A CA 1
ATOM 788 C C . ALA A 1 101 ? 10.287 -12.504 9.691 1.00 46.03 101 ALA A C 1
ATOM 790 O O . ALA A 1 101 ? 9.303 -12.070 10.332 1.00 46.03 101 ALA A O 1
#

Organism: NCBI:txid233795

Radius of gyration: 16.19 Å; chains: 1; bounding box: 40×27×42 Å

InterPro domains:
  IPR008928 Six-hairpin glycosidase superfamily [SSF48208] (4-100)
  IPR011613 GH15-like domain [PF00723] (2-77)
  IPR012341 Six-hairpin glycosidase-like superfamily [G3DSA:1.50.10.10] (1-98)

pLDDT: mean 90.82, std 10.68, range [46.03, 98.44]

Sequence (101 aa):
MQLGEAGRARVWRERAEEIKARILTEAWSEKRGAFVESFGGETLDASVLLMAEVGFIDPRDPRFVGTVDQLEKALAKGPHMMRYEASDDFGIPEVAFNICA

Secondary structure (DSSP, 8-state):
---S-HHHHHHHHHHHHHHHHHHHHHSEETTTTEE-SSTT----BGGGGHHHHTTSS-TT-HHHHHHHHHHHHHHEETTEE-SBSS-BTTBS--S---S--

Foldseek 3Di:
DDPPPVVVVVVVVVVLVVVLVCQVPQQQDPVLLERDPDGPDDKHFPCVLCCCVVVSDPCPDSSNVSRVVSQCVQADDDVAGFGINDQDPPGGGPDGDDPPD